Protein AF-W0FQ43-F1 (afdb_monomer_lite)

Foldseek 3Di:
DPPPPPPPPPDDDDDDDDDDDDDPPPPDDDDPDDDQDDFAADPDFDDDPVNVVQVVQQCVPPDQKDWAFDGWGGDDPQKTWTWTFIFGPDPPTDTFIWIWITHSHHTPDIGTDDDPPPPD

Secondary structure (DSSP, 8-state):
--SSSSSSTT---------------------SS-PPP--B--SSSSPPHHHHHHHHHHHTT--SEEEEEEEEEEEETTEEEEEEEEEESSTTPPPEEEEEEEETTEEEEEEEE---TT--

Radius of gyration: 21.12 Å; chains: 1; bounding box: 42×43×68 Å

Structure (mmCIF, N/CA/C/O backbone):
data_AF-W0FQ43-F1
#
_entry.id   AF-W0FQ43-F1
#
loop_
_atom_site.group_PDB
_atom_site.id
_atom_site.type_symbol
_atom_site.label_atom_id
_atom_site.label_alt_id
_atom_site.label_comp_id
_atom_site.label_asym_id
_atom_site.label_entity_id
_atom_site.label_seq_id
_atom_site.pdbx_PDB_ins_code
_atom_site.Cartn_x
_atom_site.Cartn_y
_atom_site.Cartn_z
_atom_site.occupancy
_atom_site.B_iso_or_equiv
_atom_site.auth_seq_id
_atom_site.auth_comp_id
_atom_site.auth_asym_id
_atom_site.auth_atom_id
_atom_site.pdbx_PDB_model_num
ATOM 1 N N . MET A 1 1 ? 12.989 -28.244 -40.517 1.00 54.09 1 MET A N 1
ATOM 2 C CA . MET A 1 1 ? 12.546 -26.987 -39.871 1.00 54.09 1 MET A CA 1
ATOM 3 C C . MET A 1 1 ? 13.359 -26.719 -38.600 1.00 54.09 1 MET A C 1
ATOM 5 O O . MET A 1 1 ? 12.881 -26.963 -37.506 1.00 54.09 1 MET A O 1
ATOM 9 N N . ARG A 1 2 ? 14.625 -26.295 -38.741 1.00 43.22 2 ARG A N 1
ATOM 10 C CA . ARG A 1 2 ? 15.532 -25.953 -37.617 1.00 43.22 2 ARG A CA 1
ATOM 11 C C . ARG A 1 2 ? 16.499 -24.797 -37.949 1.00 43.22 2 ARG A C 1
ATOM 13 O O . ARG A 1 2 ? 17.529 -24.651 -37.313 1.00 43.22 2 ARG A O 1
ATOM 20 N N . LYS A 1 3 ? 16.195 -23.978 -38.965 1.00 43.22 3 LYS A N 1
ATOM 21 C CA . LYS A 1 3 ? 17.051 -22.850 -39.397 1.00 43.22 3 LYS A CA 1
ATOM 22 C C . LYS A 1 3 ? 16.284 -21.541 -39.646 1.00 43.22 3 LYS A C 1
ATOM 24 O O . LYS A 1 3 ? 16.807 -20.644 -40.285 1.00 43.22 3 LYS A O 1
ATOM 29 N N . LEU A 1 4 ? 15.049 -21.432 -39.146 1.00 41.03 4 LEU A N 1
ATOM 30 C CA . LEU A 1 4 ? 14.163 -20.280 -39.391 1.00 41.03 4 LEU A CA 1
ATOM 31 C C . LEU A 1 4 ? 13.962 -19.359 -38.175 1.00 41.03 4 LEU A C 1
ATOM 33 O O . LEU A 1 4 ? 13.234 -18.385 -38.278 1.00 41.03 4 LEU A O 1
ATOM 37 N N . ILE A 1 5 ? 14.620 -19.623 -37.043 1.00 51.28 5 ILE A N 1
ATOM 38 C CA . ILE A 1 5 ? 14.483 -18.790 -35.830 1.00 51.28 5 ILE A CA 1
ATOM 39 C C . ILE A 1 5 ? 15.608 -17.738 -35.732 1.00 51.28 5 ILE A C 1
ATOM 41 O O . ILE A 1 5 ? 15.515 -16.790 -34.967 1.00 51.28 5 ILE A O 1
ATOM 45 N N . ALA A 1 6 ? 16.648 -17.831 -36.566 1.00 40.97 6 ALA A N 1
ATOM 46 C CA . ALA A 1 6 ? 17.829 -16.968 -36.471 1.00 40.97 6 ALA A CA 1
ATOM 47 C C . ALA A 1 6 ? 17.776 -15.673 -37.316 1.00 40.97 6 ALA A C 1
ATOM 49 O O . ALA A 1 6 ? 18.761 -14.946 -37.343 1.00 40.97 6 ALA A O 1
ATOM 50 N N . LEU A 1 7 ? 16.675 -15.374 -38.021 1.00 35.44 7 LEU A N 1
ATOM 51 C CA . LEU A 1 7 ? 16.638 -14.286 -39.020 1.00 35.44 7 LEU A CA 1
ATOM 52 C C . LEU A 1 7 ? 15.715 -13.099 -38.699 1.00 35.44 7 LEU A C 1
ATOM 54 O O . LEU A 1 7 ? 15.718 -12.131 -39.449 1.00 35.44 7 LEU A O 1
ATOM 58 N N . VAL A 1 8 ? 14.981 -13.108 -37.582 1.00 39.16 8 VAL A N 1
ATOM 59 C CA . VAL A 1 8 ? 14.139 -11.954 -37.182 1.00 39.16 8 VAL A CA 1
ATOM 60 C C . VAL A 1 8 ? 14.896 -10.968 -36.272 1.00 39.16 8 VAL A C 1
ATOM 62 O O . VAL A 1 8 ? 14.412 -9.885 -35.974 1.00 39.16 8 VAL A O 1
ATOM 65 N N . ALA A 1 9 ? 16.137 -11.282 -35.887 1.00 42.50 9 ALA A N 1
ATOM 66 C CA . ALA A 1 9 ? 16.934 -10.471 -34.962 1.00 42.50 9 ALA A CA 1
ATOM 67 C C . ALA A 1 9 ? 17.742 -9.324 -35.614 1.00 42.50 9 ALA A C 1
ATOM 69 O O . ALA A 1 9 ? 18.549 -8.704 -34.930 1.00 42.50 9 ALA A O 1
ATOM 70 N N . ALA A 1 10 ? 17.580 -9.036 -36.913 1.00 44.31 10 ALA A N 1
ATOM 71 C CA . ALA A 1 10 ? 18.528 -8.175 -37.640 1.00 44.31 10 ALA A CA 1
ATOM 72 C C . ALA A 1 10 ? 17.935 -6.973 -38.398 1.00 44.31 10 ALA A C 1
ATOM 74 O O . ALA A 1 10 ? 18.673 -6.296 -39.108 1.00 44.31 10 ALA A O 1
ATOM 75 N N . ALA A 1 11 ? 16.646 -6.658 -38.268 1.00 42.94 11 ALA A N 1
ATOM 76 C CA . ALA A 1 11 ? 16.086 -5.507 -38.976 1.00 42.94 11 ALA A CA 1
ATOM 77 C C . ALA A 1 11 ? 14.966 -4.848 -38.176 1.00 42.94 11 ALA A C 1
ATOM 79 O O . ALA A 1 11 ? 13.832 -5.307 -38.229 1.00 42.94 11 ALA A O 1
ATOM 80 N N . LEU A 1 12 ? 15.310 -3.794 -37.432 1.00 37.6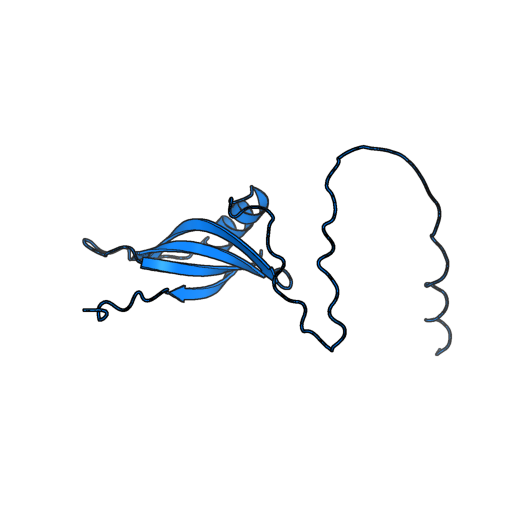9 12 LEU A N 1
ATOM 81 C CA . LEU A 1 12 ? 14.575 -2.520 -37.344 1.00 37.69 12 LEU A CA 1
ATOM 82 C C . LEU A 1 12 ? 15.304 -1.599 -36.349 1.00 37.69 12 LEU A C 1
ATOM 84 O O . LEU A 1 12 ? 14.812 -1.236 -35.287 1.00 37.69 12 LEU A O 1
ATOM 88 N N . LEU A 1 13 ? 16.534 -1.247 -36.722 1.00 40.53 13 LEU A N 1
ATOM 89 C CA . LEU A 1 13 ? 17.160 0.01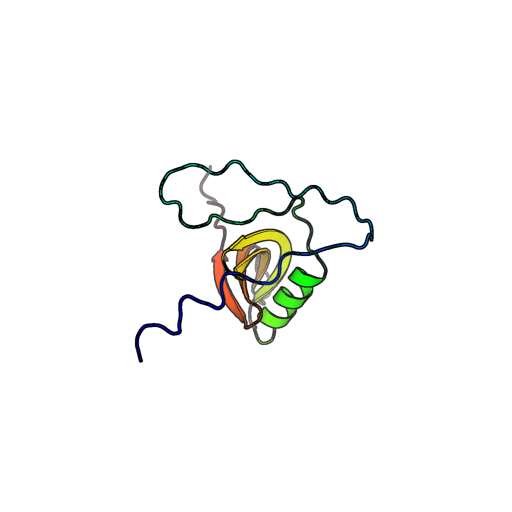6 -36.344 1.00 40.53 13 LEU A CA 1
ATOM 90 C C . LEU A 1 13 ? 16.818 1.026 -37.449 1.00 40.53 13 LEU A C 1
ATOM 92 O O . LEU A 1 13 ? 16.936 0.661 -38.616 1.00 40.53 13 LEU A O 1
ATOM 96 N N . ILE A 1 14 ? 16.429 2.244 -37.046 1.00 49.34 14 ILE A N 1
ATOM 97 C CA . ILE A 1 14 ? 16.339 3.553 -37.749 1.00 49.34 14 ILE A CA 1
ATOM 98 C C . ILE A 1 14 ? 14.939 4.159 -37.505 1.00 49.34 14 ILE A C 1
ATOM 100 O O . ILE A 1 14 ? 13.952 3.496 -37.785 1.00 49.34 14 ILE A O 1
ATOM 104 N N . MET A 1 15 ? 14.696 5.418 -37.128 1.00 45.06 15 MET A N 1
ATOM 105 C CA . MET A 1 15 ? 15.377 6.507 -36.412 1.00 45.06 15 MET A CA 1
ATOM 106 C C . MET A 1 15 ? 14.341 7.661 -36.361 1.00 45.06 15 MET A C 1
ATOM 108 O O . MET A 1 15 ? 13.555 7.799 -37.292 1.00 45.06 15 MET A O 1
ATOM 112 N N . ALA A 1 16 ? 14.433 8.516 -35.334 1.00 42.50 16 ALA A N 1
ATOM 113 C CA . ALA A 1 16 ? 13.982 9.920 -35.268 1.00 42.50 16 ALA A CA 1
ATOM 114 C C . ALA A 1 16 ? 12.474 10.264 -35.215 1.00 42.50 16 ALA A C 1
ATOM 116 O O . ALA A 1 16 ? 11.765 10.198 -36.210 1.00 42.50 16 ALA A O 1
ATOM 117 N N . ALA A 1 17 ? 12.045 10.860 -34.096 1.00 38.69 17 ALA A N 1
ATOM 118 C CA . ALA A 1 17 ? 11.764 12.302 -34.026 1.00 38.69 17 ALA A CA 1
ATOM 119 C C . ALA A 1 17 ? 11.467 12.730 -32.577 1.00 38.69 17 ALA A C 1
ATOM 121 O O . ALA A 1 17 ? 10.937 11.970 -31.776 1.00 38.69 17 ALA A O 1
ATOM 122 N N . ALA A 1 18 ? 11.873 13.952 -32.254 1.00 51.31 18 ALA A N 1
ATOM 123 C CA . ALA A 1 18 ? 11.870 14.551 -30.932 1.00 51.31 18 ALA A CA 1
ATOM 124 C C . ALA A 1 18 ? 10.478 14.701 -30.291 1.00 51.31 18 ALA A C 1
ATOM 126 O O . ALA A 1 18 ? 9.566 15.257 -30.897 1.00 51.31 18 ALA A O 1
ATOM 127 N N . SER A 1 19 ? 10.392 14.370 -29.003 1.00 47.97 19 SER A N 1
ATOM 128 C CA . SER A 1 19 ? 9.555 15.084 -28.036 1.00 47.97 19 SER A CA 1
ATOM 129 C C . SER A 1 19 ? 10.186 14.965 -26.651 1.00 47.97 19 SER A C 1
ATOM 131 O O . SER A 1 19 ? 10.513 13.876 -26.188 1.00 47.97 19 SER A O 1
ATOM 133 N N . ALA A 1 20 ? 10.416 16.120 -26.041 1.00 44.47 20 ALA A N 1
ATOM 134 C CA . ALA A 1 20 ? 11.060 16.293 -24.757 1.00 44.47 20 ALA A CA 1
ATOM 135 C C . ALA A 1 20 ? 10.235 15.720 -23.596 1.00 44.47 20 ALA A C 1
ATOM 137 O O . ALA A 1 20 ? 9.063 16.048 -23.446 1.00 44.47 20 ALA A O 1
ATOM 138 N N . SER A 1 21 ? 10.908 15.004 -22.703 1.00 41.81 21 SER A N 1
ATOM 139 C CA . SER A 1 21 ? 10.804 15.240 -21.263 1.00 41.81 21 SER A CA 1
ATOM 140 C C . SER A 1 21 ? 12.104 14.765 -20.630 1.00 41.81 21 SER A C 1
ATOM 142 O O . SER A 1 21 ? 12.459 13.593 -20.736 1.00 41.81 21 SER A O 1
ATOM 144 N N . ALA A 1 22 ? 12.838 15.700 -20.033 1.00 47.19 22 ALA A N 1
ATOM 145 C CA . ALA A 1 22 ? 13.995 15.409 -19.209 1.00 47.19 22 ALA A CA 1
ATOM 146 C C . ALA A 1 22 ? 13.552 14.534 -18.028 1.00 47.19 22 ALA A C 1
ATOM 148 O O . ALA A 1 22 ? 12.913 15.015 -17.099 1.00 47.19 22 ALA A O 1
ATOM 149 N N . GLY A 1 23 ? 13.862 13.247 -18.112 1.00 35.12 23 GLY A N 1
ATOM 150 C CA . GLY A 1 23 ? 13.898 12.322 -16.994 1.00 35.12 23 GLY A CA 1
ATOM 151 C C . GLY A 1 23 ? 15.161 11.505 -17.186 1.00 35.12 23 GLY A C 1
ATOM 152 O O . GLY A 1 23 ? 15.236 10.689 -18.104 1.00 35.12 23 GLY A O 1
ATOM 153 N N . GLU A 1 24 ? 16.198 11.815 -16.416 1.00 33.47 24 GLU A N 1
ATOM 154 C CA . GLU A 1 24 ? 17.419 11.021 -16.383 1.00 33.47 24 GLU A CA 1
ATOM 155 C C . GLU A 1 24 ? 17.047 9.600 -15.955 1.00 33.47 24 GLU A C 1
ATOM 157 O O . GLU A 1 24 ? 16.626 9.372 -14.826 1.00 33.47 24 GLU A O 1
ATOM 162 N N . VAL A 1 25 ? 17.188 8.629 -16.860 1.00 36.84 25 VAL A N 1
ATOM 163 C CA . VAL A 1 25 ? 17.174 7.216 -16.481 1.00 36.84 25 VAL A CA 1
ATOM 164 C C . VAL A 1 25 ? 18.428 6.992 -15.641 1.00 36.84 25 VAL A C 1
ATOM 166 O O . VAL A 1 25 ? 19.522 6.816 -16.177 1.00 36.84 25 VAL A O 1
ATOM 169 N N . GLN A 1 26 ? 18.281 7.050 -14.317 1.00 40.09 26 GLN A N 1
ATOM 170 C CA . GLN A 1 26 ? 19.323 6.647 -13.382 1.00 40.09 26 GLN A CA 1
ATOM 171 C C . GLN A 1 26 ? 19.505 5.130 -13.488 1.00 40.09 26 GLN A C 1
ATOM 173 O O . GLN A 1 26 ? 18.870 4.344 -12.787 1.00 40.09 26 GLN A O 1
ATOM 178 N N . THR A 1 27 ? 20.381 4.695 -14.391 1.00 38.09 27 THR A N 1
ATOM 179 C CA . THR A 1 27 ? 20.930 3.341 -14.353 1.00 38.09 27 THR A CA 1
ATOM 180 C C . THR A 1 27 ? 21.831 3.234 -13.126 1.00 38.09 27 THR A C 1
ATOM 182 O O . THR A 1 27 ? 22.974 3.695 -13.139 1.00 38.09 27 THR A O 1
ATOM 185 N N . SER A 1 28 ? 21.287 2.648 -12.060 1.00 49.84 28 SER A N 1
ATOM 186 C CA . SER A 1 28 ? 22.042 2.123 -10.919 1.00 49.84 28 SER A CA 1
ATOM 187 C C . SER A 1 28 ? 23.219 1.261 -11.416 1.00 49.84 28 SER A C 1
ATOM 189 O O . SER A 1 28 ? 23.057 0.550 -12.415 1.00 49.84 28 SER A O 1
ATOM 191 N N . PRO A 1 29 ? 24.412 1.320 -10.792 1.00 42.06 29 PRO A N 1
ATOM 192 C CA . PRO A 1 29 ? 25.583 0.600 -11.280 1.00 42.06 29 PRO A CA 1
ATOM 193 C C . PRO A 1 29 ? 25.337 -0.913 -11.253 1.00 42.06 29 PRO A C 1
ATOM 195 O O . PRO A 1 29 ? 25.114 -1.500 -10.198 1.00 42.06 29 PRO A O 1
ATOM 198 N N . THR A 1 30 ? 25.399 -1.540 -12.431 1.00 39.06 30 THR A N 1
ATOM 199 C CA . THR A 1 30 ? 25.328 -2.994 -12.609 1.00 39.06 30 THR A CA 1
ATOM 200 C C . THR A 1 30 ? 26.483 -3.664 -11.866 1.00 39.06 30 THR A C 1
ATOM 202 O O . THR A 1 30 ? 27.650 -3.470 -12.221 1.00 39.06 30 THR A O 1
ATOM 205 N N . ARG A 1 31 ? 26.163 -4.456 -10.841 1.00 51.41 31 ARG A N 1
ATOM 206 C CA . ARG A 1 31 ? 27.127 -5.275 -10.110 1.00 51.41 31 ARG A CA 1
ATOM 207 C C . ARG A 1 31 ? 27.266 -6.641 -10.808 1.00 51.41 31 ARG A C 1
ATOM 209 O O . ARG A 1 31 ? 26.258 -7.241 -11.183 1.00 51.41 31 ARG A O 1
ATOM 216 N N . PRO A 1 32 ? 28.493 -7.097 -11.117 1.00 54.38 32 PRO A N 1
ATOM 217 C CA . PRO A 1 32 ? 28.690 -8.163 -12.087 1.00 54.38 32 PRO A CA 1
ATOM 218 C C . PRO A 1 32 ? 28.773 -9.536 -11.417 1.00 54.38 32 PRO A C 1
ATOM 220 O O . PRO A 1 32 ? 29.824 -10.170 -11.443 1.00 54.38 32 PRO A O 1
ATOM 223 N N . ASP A 1 33 ? 27.674 -10.025 -10.843 1.00 48.97 33 ASP A N 1
ATOM 224 C CA . ASP A 1 33 ? 27.639 -11.381 -10.296 1.00 48.97 33 ASP A CA 1
ATOM 225 C C . ASP A 1 33 ? 26.201 -11.868 -10.046 1.00 48.97 33 ASP A C 1
ATOM 227 O O . ASP A 1 33 ? 25.701 -11.833 -8.933 1.00 48.97 33 ASP A O 1
ATOM 231 N N . GLY A 1 34 ? 25.534 -12.356 -11.105 1.00 53.97 34 GLY A N 1
ATOM 232 C CA . GLY A 1 34 ? 24.374 -13.261 -11.002 1.00 53.97 34 GLY A CA 1
ATOM 233 C C . GLY A 1 34 ? 23.230 -12.805 -10.089 1.00 53.97 34 GLY A C 1
ATOM 234 O O . GLY A 1 34 ? 22.652 -13.633 -9.389 1.00 53.97 34 GLY A O 1
ATOM 235 N N . GLU A 1 35 ? 22.934 -11.509 -10.070 1.00 54.59 35 GLU A N 1
ATOM 236 C CA . GLU A 1 35 ? 21.975 -10.910 -9.147 1.00 54.59 35 GLU A CA 1
ATOM 237 C C . GLU A 1 35 ? 20.542 -11.171 -9.619 1.00 54.59 35 GLU A C 1
ATOM 239 O O . GLU A 1 35 ? 20.165 -10.800 -10.734 1.00 54.59 35 GLU A O 1
ATOM 244 N N . GLU A 1 36 ? 19.719 -11.799 -8.772 1.00 58.22 36 GLU A N 1
ATOM 245 C CA . GLU A 1 36 ? 18.270 -11.648 -8.897 1.00 58.22 36 GLU A CA 1
ATOM 246 C C . GLU A 1 36 ? 17.975 -10.152 -9.010 1.00 58.22 36 GLU A C 1
ATOM 248 O O . GLU A 1 36 ? 18.395 -9.389 -8.138 1.00 58.22 36 GLU A O 1
ATOM 253 N N . ALA A 1 37 ? 17.286 -9.736 -10.077 1.00 66.12 37 ALA A N 1
ATOM 254 C CA . ALA A 1 37 ? 16.903 -8.344 -10.265 1.00 66.12 37 ALA A CA 1
ATOM 255 C C . ALA A 1 37 ? 16.293 -7.815 -8.954 1.00 66.12 37 ALA A C 1
ATOM 257 O O . ALA A 1 37 ? 15.332 -8.376 -8.415 1.00 66.12 37 ALA A O 1
ATOM 258 N N . GLY A 1 38 ? 16.954 -6.812 -8.374 1.00 81.81 38 GLY A N 1
ATOM 259 C CA . GLY A 1 38 ? 16.571 -6.233 -7.094 1.00 81.81 38 GLY A CA 1
ATOM 260 C C . GLY A 1 38 ? 15.246 -5.479 -7.183 1.00 81.81 38 GLY A C 1
ATOM 261 O O . GLY A 1 38 ? 14.600 -5.413 -8.225 1.00 81.81 38 GLY A O 1
ATOM 262 N N . TRP A 1 39 ? 14.838 -4.880 -6.069 1.00 91.38 39 TRP A N 1
ATOM 263 C CA . TRP A 1 39 ? 13.712 -3.950 -6.070 1.00 91.38 39 TRP A CA 1
ATOM 264 C C . TRP A 1 39 ? 14.080 -2.666 -6.826 1.00 91.38 39 TRP A C 1
ATOM 266 O O . TRP A 1 39 ? 15.099 -2.041 -6.526 1.00 91.38 39 TRP A O 1
ATOM 276 N N . ASN A 1 40 ? 13.224 -2.246 -7.756 1.00 92.12 40 ASN A N 1
ATOM 277 C CA . ASN A 1 40 ? 13.274 -0.937 -8.395 1.00 92.12 40 ASN A CA 1
ATOM 27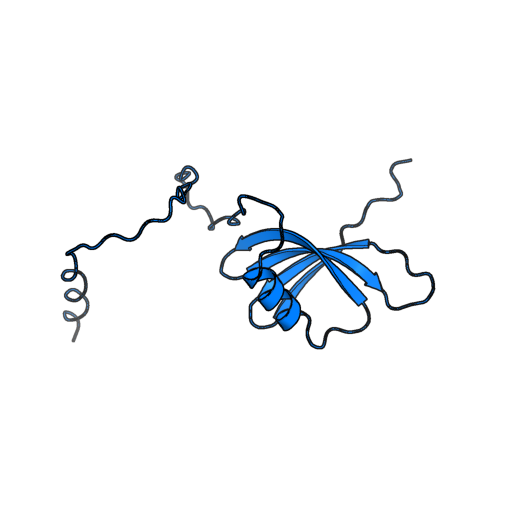8 C C . ASN A 1 40 ? 12.734 0.106 -7.415 1.00 92.12 40 ASN A C 1
ATOM 280 O O . ASN A 1 40 ? 11.530 0.171 -7.156 1.00 92.12 40 ASN A O 1
ATOM 284 N N . LEU A 1 41 ? 13.635 0.901 -6.844 1.00 92.88 41 LEU A N 1
ATOM 285 C CA . LEU A 1 41 ? 13.293 1.943 -5.881 1.00 92.88 41 LEU A CA 1
ATOM 286 C C . LEU A 1 41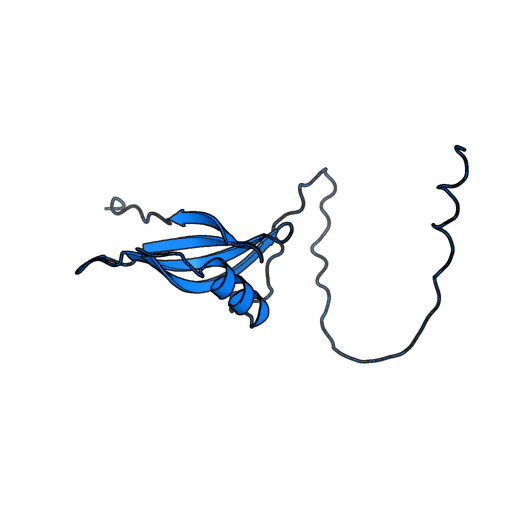 ? 12.816 3.207 -6.615 1.00 92.88 41 LEU A C 1
ATOM 288 O O . LEU A 1 41 ? 13.478 3.638 -7.561 1.00 92.88 41 LEU A O 1
ATOM 292 N N . PRO A 1 42 ? 11.707 3.834 -6.190 1.00 91.31 42 PRO A N 1
ATOM 293 C CA . PRO A 1 42 ? 11.282 5.105 -6.750 1.00 91.31 42 PRO A CA 1
ATOM 294 C C . PRO A 1 42 ? 12.178 6.246 -6.257 1.00 91.31 42 PRO A C 1
ATOM 296 O O . PRO A 1 42 ? 12.707 6.206 -5.147 1.00 91.31 42 PRO A O 1
ATOM 299 N N . GLU A 1 43 ? 12.265 7.328 -7.034 1.00 88.69 43 GLU A N 1
ATOM 300 C CA . GLU A 1 43 ? 12.952 8.563 -6.614 1.00 88.69 43 GLU A CA 1
ATOM 301 C C . GLU A 1 43 ? 12.300 9.216 -5.381 1.00 88.69 43 GLU A C 1
ATOM 303 O O . GLU A 1 43 ? 12.921 9.997 -4.659 1.00 88.69 43 GLU A O 1
ATOM 308 N N . SER A 1 44 ? 11.022 8.913 -5.134 1.00 92.19 44 SER A N 1
ATOM 309 C CA . SER A 1 44 ? 10.254 9.434 -4.010 1.00 92.19 44 SER A CA 1
ATOM 310 C C . SER A 1 44 ? 9.304 8.382 -3.458 1.00 92.19 44 SER A C 1
ATOM 312 O O . SER A 1 44 ? 8.683 7.640 -4.208 1.00 92.19 44 SER A O 1
ATOM 314 N N . ILE A 1 45 ? 9.097 8.402 -2.141 1.00 93.62 45 ILE A N 1
ATOM 315 C CA . ILE A 1 45 ? 8.151 7.517 -1.446 1.00 93.62 45 ILE A CA 1
ATOM 316 C C . ILE A 1 45 ? 6.675 7.882 -1.673 1.00 93.62 45 ILE A C 1
ATOM 318 O O . ILE A 1 45 ? 5.786 7.296 -1.061 1.00 93.62 45 ILE A O 1
ATOM 322 N N . LYS A 1 46 ? 6.384 8.894 -2.494 1.00 95.00 46 LYS A N 1
ATOM 323 C CA . LYS A 1 46 ? 5.015 9.350 -2.746 1.00 95.00 46 LYS A CA 1
ATOM 324 C C . LYS A 1 46 ? 4.240 8.313 -3.553 1.00 95.00 46 LYS A C 1
ATOM 326 O O . LYS A 1 46 ? 4.762 7.721 -4.491 1.00 95.00 46 LYS A O 1
ATOM 331 N N . MET A 1 47 ? 2.963 8.159 -3.221 1.00 94.69 47 MET A N 1
ATOM 332 C CA . MET A 1 47 ? 2.041 7.388 -4.048 1.00 94.69 47 MET A CA 1
ATOM 333 C C . MET A 1 47 ? 1.821 8.115 -5.379 1.00 94.69 47 MET A C 1
ATOM 335 O O . MET A 1 47 ? 1.428 9.282 -5.393 1.00 94.69 47 MET A O 1
ATOM 339 N N . THR A 1 48 ? 2.084 7.428 -6.489 1.00 94.06 48 THR A N 1
ATOM 340 C CA . THR A 1 48 ? 1.719 7.893 -7.833 1.00 94.06 48 THR A CA 1
ATOM 341 C C . THR A 1 48 ? 0.273 7.505 -8.144 1.00 94.06 48 THR A C 1
ATOM 343 O O . THR A 1 48 ? -0.307 6.642 -7.477 1.00 94.06 48 THR A O 1
ATOM 346 N N . GLU A 1 49 ? -0.329 8.125 -9.159 1.00 94.88 49 GLU A N 1
ATOM 347 C CA . GLU A 1 49 ? -1.693 7.785 -9.591 1.00 94.88 49 GLU A CA 1
ATOM 348 C C . GLU A 1 49 ? -1.800 6.319 -10.035 1.00 94.88 49 GLU A C 1
ATOM 350 O O . GLU A 1 49 ? -2.745 5.627 -9.660 1.00 94.88 49 GLU A O 1
ATOM 355 N N . GLU A 1 50 ? -0.790 5.819 -10.751 1.00 92.69 50 GLU A N 1
ATOM 356 C CA . GLU A 1 50 ? -0.713 4.428 -11.203 1.00 92.69 50 GLU A CA 1
ATOM 357 C C . GLU A 1 50 ? -0.678 3.443 -10.028 1.00 92.69 50 GLU A C 1
ATOM 359 O O . GLU A 1 50 ? -1.516 2.543 -9.941 1.00 92.69 50 GLU A O 1
ATOM 364 N N . VAL A 1 51 ? 0.241 3.644 -9.078 1.00 94.31 51 VAL A N 1
ATOM 365 C CA . VAL A 1 51 ? 0.382 2.759 -7.911 1.00 94.31 51 VAL A CA 1
ATOM 366 C C . VAL A 1 51 ? -0.866 2.824 -7.031 1.00 94.31 51 VAL A C 1
ATOM 368 O O . VAL A 1 51 ? -1.302 1.806 -6.499 1.00 94.31 51 VAL A O 1
ATOM 371 N N . THR A 1 52 ? -1.496 3.996 -6.924 1.00 95.88 52 THR A N 1
ATOM 372 C CA . THR A 1 52 ? -2.765 4.162 -6.202 1.00 95.88 52 THR A CA 1
ATOM 373 C C . THR A 1 52 ? -3.901 3.389 -6.869 1.00 95.88 52 THR A C 1
ATOM 375 O O . THR A 1 52 ? -4.679 2.732 -6.179 1.00 95.88 52 THR A O 1
ATOM 378 N N . ALA A 1 53 ? -3.997 3.423 -8.200 1.00 96.25 53 ALA A N 1
ATOM 379 C CA . ALA A 1 53 ? -5.011 2.674 -8.937 1.00 96.25 53 ALA A CA 1
ATOM 380 C C . ALA A 1 53 ? -4.823 1.157 -8.781 1.00 96.25 53 ALA A C 1
ATOM 382 O O . ALA A 1 53 ? -5.793 0.443 -8.514 1.00 96.25 53 ALA A O 1
ATOM 383 N N . ILE A 1 54 ? -3.580 0.674 -8.886 1.00 95.69 54 ILE A N 1
ATOM 384 C CA . ILE A 1 54 ? -3.237 -0.738 -8.669 1.00 95.69 54 ILE A CA 1
ATOM 385 C C . ILE A 1 54 ? -3.565 -1.150 -7.235 1.00 95.69 54 ILE A C 1
ATOM 387 O O . ILE A 1 54 ? -4.203 -2.181 -7.035 1.00 95.69 54 ILE A O 1
ATOM 391 N N . PHE A 1 55 ? -3.182 -0.334 -6.252 1.00 96.12 55 PHE A N 1
ATOM 392 C CA . PHE A 1 55 ? -3.484 -0.582 -4.848 1.00 96.12 55 PHE A CA 1
ATOM 393 C C . PHE A 1 55 ? -4.989 -0.680 -4.614 1.00 96.12 55 PHE A C 1
ATOM 395 O O . PHE A 1 55 ? -5.454 -1.704 -4.132 1.00 96.12 55 PHE A O 1
ATOM 402 N N . ASN A 1 56 ? -5.765 0.329 -5.011 1.00 95.44 56 ASN A N 1
ATOM 403 C CA . ASN A 1 56 ? -7.211 0.339 -4.787 1.00 95.44 56 ASN A CA 1
ATOM 404 C C . ASN A 1 56 ? -7.878 -0.896 -5.391 1.00 95.44 56 ASN A C 1
ATOM 406 O O . ASN A 1 56 ? -8.632 -1.572 -4.698 1.00 95.44 56 ASN A O 1
ATOM 410 N N . ARG A 1 57 ? -7.524 -1.236 -6.635 1.00 95.31 57 ARG A N 1
ATOM 411 C CA . ARG A 1 57 ? -8.026 -2.438 -7.302 1.00 95.31 57 ARG A CA 1
ATOM 412 C C . ARG A 1 57 ? -7.617 -3.716 -6.575 1.00 95.31 57 ARG A C 1
ATOM 414 O O . ARG A 1 57 ? -8.426 -4.623 -6.439 1.00 95.31 57 ARG A O 1
ATOM 421 N N . ALA A 1 58 ? -6.371 -3.808 -6.117 1.00 95.44 58 ALA A N 1
ATOM 422 C CA . ALA A 1 58 ? -5.889 -4.976 -5.390 1.00 95.44 58 ALA A CA 1
ATOM 423 C C . ALA A 1 58 ? -6.592 -5.154 -4.036 1.00 95.44 58 ALA A C 1
ATOM 425 O O . ALA A 1 58 ? -6.768 -6.285 -3.587 1.00 95.44 58 ALA A O 1
ATOM 426 N N . MET A 1 59 ? -6.991 -4.048 -3.406 1.00 93.88 59 MET A N 1
ATOM 427 C CA . MET A 1 59 ? -7.689 -4.021 -2.121 1.00 93.88 59 MET A CA 1
ATOM 428 C C . MET A 1 59 ? -9.207 -4.214 -2.249 1.00 93.88 59 MET A C 1
ATOM 430 O O . MET A 1 59 ? -9.876 -4.412 -1.231 1.00 93.88 59 MET A O 1
ATOM 434 N N . GLU A 1 60 ? -9.770 -4.171 -3.462 1.00 93.12 60 GLU A N 1
ATOM 435 C CA . GLU A 1 60 ? -11.192 -4.437 -3.686 1.00 93.12 60 GLU A CA 1
ATOM 436 C C . GLU A 1 60 ? -11.569 -5.824 -3.148 1.00 93.12 60 GLU A C 1
ATOM 438 O O . GLU A 1 60 ? -10.994 -6.848 -3.509 1.00 93.12 60 GLU A O 1
ATOM 443 N N . GLY A 1 61 ? -12.561 -5.856 -2.257 1.00 86.44 61 GLY A N 1
ATOM 444 C CA . GLY A 1 61 ? -13.042 -7.090 -1.636 1.00 86.44 61 GLY A CA 1
ATOM 445 C C . GLY A 1 61 ? -12.286 -7.524 -0.377 1.00 86.44 61 GLY A C 1
ATOM 446 O O . GLY A 1 61 ? -12.747 -8.451 0.292 1.00 86.44 61 GLY A O 1
ATOM 447 N N . LEU A 1 62 ? -11.193 -6.851 0.008 1.00 89.81 62 LEU A N 1
ATOM 448 C CA . LEU A 1 62 ? -10.554 -7.101 1.298 1.00 89.81 62 LEU A CA 1
ATOM 449 C C . LEU A 1 62 ? -11.346 -6.417 2.424 1.00 89.81 62 LEU A C 1
ATOM 451 O O . LEU A 1 62 ? -11.572 -5.209 2.407 1.00 89.81 62 LEU A O 1
ATOM 455 N N . VAL A 1 63 ? -11.771 -7.202 3.415 1.00 88.50 63 VAL A N 1
ATOM 456 C CA . VAL A 1 63 ? -12.576 -6.740 4.557 1.00 88.50 63 VAL A CA 1
ATOM 457 C C . VAL A 1 63 ? -11.939 -7.154 5.884 1.00 88.50 63 VAL A C 1
ATOM 459 O O . VAL A 1 63 ? -11.134 -8.078 5.939 1.00 88.50 63 VAL A O 1
ATOM 462 N N . GLY A 1 64 ? -12.310 -6.479 6.975 1.00 89.62 64 GLY A N 1
ATOM 463 C CA . GLY A 1 64 ? -11.846 -6.794 8.335 1.00 89.62 64 GLY A CA 1
ATOM 464 C C . GLY A 1 64 ? -10.614 -6.007 8.794 1.00 89.62 64 GLY A C 1
ATOM 465 O O . GLY A 1 64 ? -10.408 -5.860 9.999 1.00 89.62 64 GLY A O 1
ATOM 466 N N . VAL A 1 65 ? -9.855 -5.416 7.867 1.00 91.75 65 VAL A N 1
ATOM 467 C CA . VAL A 1 65 ? -8.757 -4.482 8.152 1.00 91.75 65 VAL A CA 1
ATOM 468 C C . VAL A 1 65 ? -8.792 -3.336 7.141 1.00 91.75 65 VAL A C 1
ATOM 470 O O . VAL A 1 65 ? -8.882 -3.566 5.939 1.00 91.75 65 VAL A O 1
ATOM 473 N N . THR A 1 66 ? -8.711 -2.101 7.626 1.00 93.00 66 THR A N 1
ATOM 474 C CA . THR A 1 66 ? -8.534 -0.904 6.801 1.00 93.00 66 THR A CA 1
ATOM 475 C C . THR A 1 66 ? -7.047 -0.677 6.570 1.00 93.00 66 THR A C 1
ATOM 477 O O . THR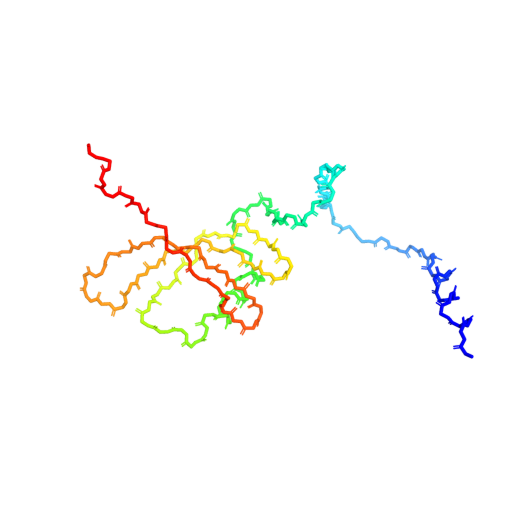 A 1 66 ? -6.300 -0.536 7.539 1.00 93.00 66 THR A O 1
ATOM 480 N N . TYR A 1 67 ? -6.625 -0.602 5.308 1.00 94.44 67 TYR A N 1
ATOM 481 C CA . TYR A 1 67 ? -5.252 -0.269 4.931 1.00 94.44 67 TYR A CA 1
ATOM 482 C C . TYR A 1 67 ? -5.209 1.114 4.290 1.00 94.44 67 TYR A C 1
ATOM 484 O O . TYR A 1 67 ? -5.813 1.346 3.246 1.00 94.44 67 TYR A O 1
ATOM 492 N N . GLU A 1 68 ? -4.474 2.025 4.913 1.00 95.38 68 GLU A N 1
ATOM 493 C CA . GLU A 1 68 ? -4.263 3.382 4.420 1.00 95.38 68 GLU A CA 1
ATOM 494 C C . GLU A 1 68 ? -2.833 3.492 3.872 1.00 95.38 68 GLU A C 1
ATOM 496 O O . GLU A 1 68 ? -1.883 3.353 4.650 1.00 95.38 68 GLU A O 1
ATOM 501 N N . PRO A 1 69 ? -2.645 3.715 2.559 1.00 96.00 69 PRO A N 1
ATOM 502 C CA . PRO A 1 69 ? -1.317 3.784 1.966 1.00 96.00 69 PRO A CA 1
ATOM 503 C C . PRO A 1 69 ? -0.590 5.055 2.418 1.00 96.00 69 PRO A C 1
ATOM 505 O O . PRO A 1 69 ? -1.134 6.158 2.375 1.00 96.00 69 PRO A O 1
ATOM 508 N N . LEU A 1 70 ? 0.658 4.890 2.849 1.00 95.94 70 LEU A N 1
ATOM 509 C CA . LEU A 1 70 ? 1.532 5.961 3.334 1.00 95.94 70 LEU A CA 1
ATOM 510 C C . LEU A 1 70 ? 2.698 6.240 2.392 1.00 95.94 70 LEU A C 1
ATOM 512 O O . LEU A 1 70 ? 3.197 7.364 2.365 1.00 95.94 70 LEU A O 1
ATOM 516 N N . GLY A 1 71 ? 3.135 5.237 1.630 1.00 96.00 71 GLY A N 1
ATOM 517 C CA . GLY A 1 71 ? 4.179 5.439 0.640 1.00 96.00 71 GLY A CA 1
ATOM 518 C C . GLY A 1 71 ? 4.473 4.223 -0.223 1.00 96.00 71 GLY A C 1
ATOM 519 O O . GLY A 1 71 ? 4.283 3.081 0.194 1.00 96.00 71 GLY A O 1
ATOM 520 N N . TYR A 1 72 ? 4.960 4.495 -1.427 1.00 96.56 72 TYR A N 1
ATOM 521 C CA . TYR A 1 72 ? 5.416 3.502 -2.390 1.00 96.56 72 TYR A CA 1
ATOM 522 C C . TYR A 1 72 ? 6.915 3.249 -2.193 1.00 96.56 72 TYR A C 1
ATOM 524 O O . TYR A 1 72 ? 7.705 4.191 -2.192 1.00 96.56 72 TYR A O 1
ATOM 532 N N . LEU A 1 73 ? 7.300 1.989 -1.983 1.00 95.88 73 LEU A N 1
ATOM 533 C CA . LEU A 1 73 ? 8.679 1.616 -1.651 1.00 95.88 73 LEU A CA 1
ATOM 534 C C . LEU A 1 73 ? 9.448 1.031 -2.836 1.00 95.88 73 LEU A C 1
ATOM 536 O O . LEU A 1 73 ? 10.674 1.089 -2.837 1.00 95.88 73 LEU A O 1
ATOM 540 N N . GLY A 1 74 ? 8.753 0.483 -3.831 1.00 94.06 74 GLY A N 1
ATOM 541 C CA . GLY A 1 74 ? 9.378 -0.038 -5.041 1.00 94.06 74 GLY A CA 1
ATOM 542 C C . GLY A 1 74 ? 8.622 -1.179 -5.690 1.00 94.06 74 GLY A C 1
ATOM 543 O O . GLY A 1 74 ? 7.628 -1.679 -5.160 1.00 94.06 74 GLY A O 1
ATOM 544 N N . GLU A 1 75 ? 9.127 -1.589 -6.843 1.00 94.00 75 GLU A N 1
ATOM 545 C CA . GLU A 1 75 ? 8.562 -2.648 -7.673 1.00 94.00 75 GLU A CA 1
ATOM 546 C C . GLU A 1 75 ? 9.605 -3.739 -7.913 1.00 94.00 75 GLU A C 1
ATOM 548 O O . GLU A 1 75 ? 10.776 -3.450 -8.150 1.00 94.00 75 GLU A O 1
ATOM 553 N N . LYS A 1 76 ? 9.184 -4.999 -7.884 1.00 93.81 76 LYS A N 1
ATOM 554 C CA . LYS A 1 76 ? 9.971 -6.127 -8.378 1.00 93.81 76 LYS A CA 1
ATOM 555 C C . LYS A 1 76 ? 9.064 -7.011 -9.224 1.00 93.81 76 LYS A C 1
ATOM 557 O O . LYS A 1 76 ? 8.066 -7.513 -8.716 1.00 93.81 76 LYS A O 1
ATOM 562 N N . ASP A 1 77 ? 9.402 -7.185 -10.499 1.00 91.94 77 ASP A N 1
ATOM 563 C CA . ASP A 1 77 ? 8.694 -8.074 -11.431 1.00 91.94 77 ASP A CA 1
ATOM 564 C C . ASP A 1 77 ? 7.162 -7.838 -11.484 1.00 91.94 77 ASP A C 1
ATOM 566 O O . ASP A 1 77 ? 6.373 -8.785 -11.467 1.00 91.94 77 ASP A O 1
ATOM 570 N N . GLY A 1 78 ? 6.713 -6.574 -11.503 1.00 91.19 78 GLY A N 1
ATOM 571 C CA . GLY A 1 78 ? 5.285 -6.218 -11.492 1.00 91.19 78 GLY A CA 1
ATOM 572 C C . GLY A 1 78 ? 4.578 -6.365 -10.134 1.00 91.19 78 GLY A C 1
ATOM 573 O O . GLY A 1 78 ? 3.350 -6.236 -10.060 1.00 91.19 78 GLY A O 1
ATOM 574 N N . VAL A 1 79 ? 5.328 -6.635 -9.059 1.00 94.69 79 VAL A N 1
ATOM 575 C CA . VAL A 1 79 ? 4.853 -6.602 -7.669 1.00 94.69 79 VAL A CA 1
ATOM 576 C C . VAL A 1 79 ? 5.270 -5.284 -7.029 1.00 94.69 79 VAL A C 1
ATOM 578 O O . VAL A 1 79 ? 6.456 -4.995 -6.907 1.00 94.69 79 VAL A O 1
ATOM 581 N N . TYR A 1 80 ? 4.297 -4.514 -6.557 1.00 95.75 80 TYR A N 1
ATOM 582 C CA . TYR A 1 80 ? 4.500 -3.220 -5.913 1.00 95.75 80 TYR A CA 1
ATOM 583 C C . TYR A 1 80 ? 4.480 -3.385 -4.393 1.00 95.75 80 TYR A C 1
ATOM 585 O O . TYR A 1 80 ? 3.560 -3.992 -3.841 1.00 95.75 80 TYR A O 1
ATOM 593 N N . CYS A 1 81 ? 5.476 -2.823 -3.713 1.00 96.50 81 CYS A N 1
ATOM 594 C CA . CYS A 1 81 ? 5.563 -2.779 -2.258 1.00 96.50 81 CYS A CA 1
ATOM 595 C C . CYS A 1 81 ? 5.100 -1.411 -1.747 1.00 96.50 81 CYS A C 1
ATOM 597 O O . CYS A 1 81 ? 5.660 -0.371 -2.111 1.00 96.50 81 CYS A O 1
ATOM 599 N N . ILE A 1 82 ? 4.073 -1.412 -0.899 1.00 97.38 82 ILE A N 1
ATOM 600 C CA . ILE A 1 82 ? 3.455 -0.202 -0.356 1.00 97.38 82 ILE A CA 1
ATOM 601 C C . ILE A 1 82 ? 3.470 -0.285 1.168 1.00 97.38 82 ILE A C 1
ATOM 603 O O . ILE A 1 82 ? 3.031 -1.271 1.761 1.00 97.38 82 ILE A O 1
ATOM 607 N N . LEU A 1 83 ? 3.960 0.772 1.811 1.00 96.88 83 LEU A N 1
ATOM 608 C CA . LEU A 1 83 ? 3.830 0.954 3.249 1.00 96.88 83 LEU A CA 1
ATOM 609 C C . LEU A 1 83 ? 2.408 1.415 3.559 1.00 96.88 83 LEU A C 1
ATOM 611 O O . LEU A 1 83 ? 1.991 2.479 3.102 1.00 96.88 83 LEU A O 1
ATOM 615 N N . CYS A 1 84 ? 1.699 0.658 4.386 1.00 96.31 84 CYS A N 1
ATOM 616 C CA . CYS A 1 84 ? 0.343 0.972 4.812 1.00 96.31 84 CYS A CA 1
ATOM 617 C C . CYS A 1 84 ? 0.252 1.102 6.331 1.00 96.31 84 CYS A C 1
ATOM 619 O O . CYS A 1 84 ? 0.916 0.387 7.085 1.00 96.31 84 CYS A O 1
ATOM 621 N N . ARG A 1 85 ? -0.643 1.976 6.789 1.00 95.00 85 ARG A N 1
ATOM 622 C CA . ARG A 1 85 ? -1.203 1.911 8.138 1.00 95.00 85 ARG A CA 1
ATOM 623 C C . ARG A 1 85 ? -2.391 0.958 8.110 1.00 95.00 85 ARG A C 1
ATOM 625 O O . ARG A 1 85 ? -3.360 1.207 7.400 1.00 95.00 85 ARG A O 1
ATOM 632 N N . ALA A 1 86 ? -2.309 -0.122 8.872 1.00 93.19 86 ALA A N 1
ATOM 633 C CA . ALA A 1 86 ? -3.343 -1.137 8.977 1.00 93.19 86 ALA A CA 1
ATOM 634 C C . ALA A 1 86 ? -4.125 -0.958 10.286 1.00 93.19 86 ALA A C 1
ATOM 636 O O . ALA A 1 86 ? -3.541 -0.827 11.361 1.00 93.19 86 ALA A O 1
ATOM 637 N N . THR A 1 87 ? -5.455 -0.941 10.206 1.00 91.94 87 THR A N 1
ATOM 638 C CA . THR A 1 87 ? -6.348 -0.831 11.369 1.00 91.94 87 THR A CA 1
ATOM 639 C C . THR A 1 87 ? -7.424 -1.900 11.284 1.00 91.94 87 THR A C 1
ATOM 641 O O . THR A 1 87 ? -8.249 -1.881 10.374 1.00 91.94 87 THR A O 1
ATOM 644 N N . VAL A 1 88 ? -7.434 -2.839 12.230 1.00 89.81 88 VAL A N 1
ATOM 645 C CA . VAL A 1 88 ? -8.486 -3.865 12.311 1.00 89.81 88 VAL A CA 1
ATOM 646 C C . VAL A 1 88 ? -9.837 -3.190 12.550 1.00 89.81 88 VAL A C 1
ATOM 648 O O . VAL A 1 88 ? -9.942 -2.284 13.378 1.00 89.81 88 VAL A O 1
ATOM 651 N N . VAL A 1 89 ? -10.881 -3.639 11.850 1.00 89.25 89 VAL A N 1
ATOM 652 C CA . VAL A 1 89 ? -12.244 -3.092 11.961 1.00 89.25 89 VAL A CA 1
ATOM 653 C C . VAL A 1 89 ? -12.912 -3.625 13.238 1.00 89.25 89 VAL A C 1
ATOM 655 O O . VAL A 1 89 ? -13.819 -4.453 13.208 1.00 89.25 89 VAL A O 1
ATOM 658 N N . TYR A 1 90 ? -12.411 -3.172 14.386 1.00 86.50 90 TYR A N 1
ATOM 659 C CA . TYR A 1 90 ? -12.899 -3.505 15.722 1.00 86.50 90 TYR A CA 1
ATOM 660 C C . TYR A 1 90 ? -12.779 -2.280 16.651 1.00 86.50 90 TYR A C 1
ATOM 662 O O . TYR A 1 90 ? -11.748 -1.598 16.623 1.00 86.50 90 TYR A O 1
ATOM 670 N N . PRO A 1 91 ? -13.788 -1.973 17.493 1.00 84.81 91 PRO A N 1
ATOM 671 C CA . PRO A 1 91 ? -13.727 -0.830 18.402 1.00 84.81 91 PRO A CA 1
ATOM 672 C C . PRO A 1 91 ? -12.509 -0.882 19.333 1.00 84.81 91 PRO A C 1
ATOM 674 O O . PRO A 1 91 ? -12.314 -1.838 20.078 1.00 84.81 91 PRO A O 1
ATOM 677 N N . GLY A 1 92 ? -11.688 0.169 19.314 1.00 83.56 92 GLY A N 1
ATOM 678 C CA . GLY A 1 92 ? -10.482 0.249 20.146 1.00 83.56 92 GLY A CA 1
ATOM 679 C C . GLY A 1 92 ? -9.268 -0.509 19.596 1.00 83.56 92 GLY A C 1
ATOM 680 O O . GLY A 1 92 ? -8.257 -0.611 20.296 1.00 83.56 92 GLY A O 1
ATOM 681 N N . ALA A 1 93 ? -9.327 -1.012 18.357 1.00 86.12 93 ALA A N 1
ATOM 682 C CA . ALA A 1 93 ? -8.147 -1.518 17.668 1.00 86.12 93 ALA A CA 1
ATOM 683 C C . ALA A 1 93 ? -7.094 -0.409 17.524 1.00 86.12 93 ALA A C 1
ATOM 685 O O . ALA A 1 93 ? -7.390 0.716 17.118 1.00 86.12 93 ALA A O 1
ATOM 686 N N . LYS A 1 94 ? -5.846 -0.732 17.867 1.00 86.44 94 LYS A N 1
ATOM 687 C CA . LYS A 1 94 ? -4.712 0.171 17.659 1.00 86.44 94 LYS A CA 1
ATOM 688 C C . LYS A 1 94 ? -4.178 -0.033 16.239 1.00 86.44 94 LYS A C 1
ATOM 690 O O . LYS A 1 94 ? -4.008 -1.191 15.858 1.00 86.44 94 LYS A O 1
ATOM 695 N N . PRO A 1 95 ? -3.889 1.040 15.484 1.00 89.00 95 PRO A N 1
ATOM 696 C CA . PRO A 1 95 ? -3.272 0.899 14.174 1.00 89.00 95 PRO A CA 1
ATOM 697 C C . PRO A 1 95 ? -1.870 0.288 14.304 1.00 89.00 95 PRO A C 1
ATOM 699 O O . PRO A 1 95 ? -1.134 0.593 15.249 1.00 89.00 95 PRO A O 1
ATOM 702 N N . CYS A 1 96 ? -1.499 -0.542 13.338 1.00 90.44 96 CYS A N 1
ATOM 703 C CA . CYS A 1 96 ? -0.139 -1.016 13.104 1.00 90.44 96 CYS A CA 1
ATOM 704 C C . CYS A 1 96 ? 0.343 -0.555 11.720 1.00 90.44 96 CYS A C 1
ATOM 706 O O . CYS A 1 96 ? -0.419 0.011 10.934 1.00 90.44 96 CYS A O 1
ATOM 708 N N . TYR A 1 97 ? 1.625 -0.758 11.431 1.00 93.44 97 TYR A N 1
ATOM 709 C CA . TYR A 1 97 ? 2.164 -0.569 10.087 1.00 93.44 97 TYR A CA 1
ATOM 710 C C . TYR A 1 97 ? 2.329 -1.930 9.426 1.00 93.44 97 TYR A C 1
ATOM 712 O O . TYR A 1 97 ? 2.682 -2.892 10.102 1.00 93.44 97 TYR A O 1
ATOM 720 N N . ALA A 1 98 ? 2.088 -2.006 8.125 1.00 94.69 98 ALA A N 1
ATOM 721 C CA . ALA A 1 98 ? 2.256 -3.218 7.342 1.00 94.69 98 ALA A CA 1
ATOM 722 C C . ALA A 1 98 ? 2.854 -2.890 5.972 1.00 94.69 98 ALA A C 1
ATOM 724 O O . ALA A 1 98 ? 2.588 -1.828 5.406 1.00 94.69 98 ALA A O 1
ATOM 725 N N . LEU A 1 99 ? 3.643 -3.813 5.433 1.00 96.00 99 LEU A N 1
ATOM 726 C CA . LEU A 1 99 ? 4.044 -3.812 4.032 1.00 96.00 99 LEU A CA 1
ATOM 727 C C . LEU A 1 99 ? 3.030 -4.630 3.244 1.00 96.00 99 LEU A C 1
ATOM 729 O O . LEU A 1 99 ? 2.852 -5.821 3.504 1.00 96.00 99 LEU A O 1
ATOM 733 N N . VAL A 1 100 ? 2.367 -3.990 2.290 1.00 96.44 100 VAL A N 1
ATOM 734 C CA . VAL A 1 100 ? 1.390 -4.628 1.411 1.00 96.44 100 VAL A CA 1
ATOM 735 C C . VAL A 1 100 ? 2.027 -4.793 0.039 1.00 96.44 100 VAL A C 1
ATOM 737 O O . VAL A 1 100 ? 2.447 -3.822 -0.590 1.00 96.44 100 VAL A O 1
ATOM 740 N N . TYR A 1 101 ? 2.096 -6.040 -0.411 1.00 96.69 101 TYR A N 1
ATOM 741 C CA . TYR A 1 101 ? 2.620 -6.425 -1.711 1.00 96.69 101 TYR A CA 1
ATOM 742 C C . TYR A 1 101 ? 1.445 -6.657 -2.649 1.00 96.69 101 TYR A C 1
ATOM 744 O O . TYR A 1 101 ? 0.649 -7.575 -2.434 1.00 96.69 101 TYR A O 1
ATOM 752 N N . VAL A 1 102 ? 1.322 -5.822 -3.676 1.00 96.56 102 VAL A N 1
ATOM 753 C CA . VAL A 1 102 ? 0.182 -5.833 -4.597 1.00 96.56 102 VAL A CA 1
ATOM 754 C C . VAL A 1 102 ? 0.626 -6.016 -6.040 1.00 96.56 102 VAL A C 1
ATOM 756 O O . VAL A 1 102 ? 1.734 -5.662 -6.429 1.00 96.56 102 VAL A O 1
ATOM 759 N N . THR A 1 103 ? -0.277 -6.555 -6.845 1.00 94.75 103 THR A N 1
ATOM 760 C CA . THR A 1 103 ? -0.167 -6.631 -8.307 1.00 94.75 103 THR A CA 1
ATOM 761 C C . THR A 1 103 ? -1.446 -6.065 -8.913 1.00 94.75 103 THR A C 1
ATOM 763 O O . THR A 1 103 ? -2.443 -5.901 -8.209 1.00 94.75 103 THR A O 1
ATOM 766 N N . GLY A 1 104 ? -1.493 -5.873 -10.234 1.00 89.62 104 GLY A N 1
ATOM 767 C CA . GLY A 1 104 ? -2.731 -5.486 -10.929 1.00 89.62 104 GLY A CA 1
ATOM 768 C C . GLY A 1 104 ? -3.900 -6.480 -10.783 1.00 89.62 104 GLY A C 1
ATOM 769 O O . GLY A 1 104 ? -5.017 -6.171 -11.196 1.00 89.62 104 GLY A O 1
ATOM 770 N N . THR A 1 105 ? -3.655 -7.664 -10.211 1.00 90.69 105 THR A N 1
ATOM 771 C CA . THR A 1 105 ? -4.660 -8.720 -10.012 1.00 90.69 105 THR A CA 1
ATOM 772 C C . THR A 1 10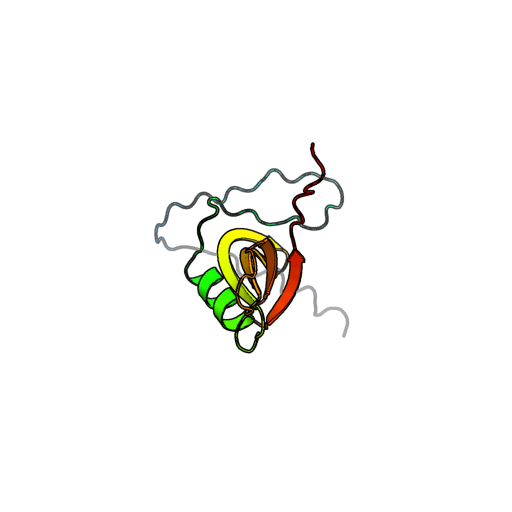5 ? -5.161 -8.850 -8.575 1.00 90.69 105 THR A C 1
ATOM 774 O O . THR A 1 105 ? -6.212 -9.451 -8.370 1.00 90.69 105 THR A O 1
ATOM 777 N N . GLY A 1 106 ? -4.442 -8.309 -7.587 1.00 93.12 106 GLY A N 1
ATOM 778 C CA . GLY A 1 106 ? -4.753 -8.535 -6.176 1.00 93.12 106 GLY A CA 1
ATOM 779 C C . GLY A 1 106 ? -3.554 -8.385 -5.244 1.00 93.12 106 GLY A C 1
ATOM 780 O O . GLY A 1 106 ? -2.420 -8.140 -5.679 1.00 93.12 106 GLY A O 1
ATOM 781 N N . VAL A 1 107 ? -3.823 -8.558 -3.950 1.00 94.75 107 VAL A N 1
ATOM 782 C CA . VAL A 1 107 ? -2.807 -8.635 -2.894 1.00 94.75 107 VAL A CA 1
ATOM 783 C C . VAL A 1 107 ? -2.070 -9.973 -2.979 1.00 94.75 107 VAL A C 1
ATOM 785 O O . VAL A 1 107 ? -2.689 -11.033 -2.966 1.00 94.75 107 VAL A O 1
ATOM 788 N N . GLN A 1 108 ? -0.742 -9.919 -3.039 1.00 93.69 108 GLN A N 1
ATOM 789 C CA . GLN A 1 108 ? 0.134 -11.092 -3.001 1.00 93.69 108 GLN A CA 1
ATOM 790 C C . GLN A 1 108 ? 0.520 -11.459 -1.570 1.00 93.69 108 GLN A C 1
ATOM 792 O O . GLN A 1 108 ? 0.537 -12.634 -1.213 1.00 93.69 108 GLN A O 1
ATOM 797 N N . ASN A 1 109 ? 0.865 -10.461 -0.751 1.00 93.44 109 ASN A N 1
ATOM 798 C CA . ASN A 1 109 ? 1.313 -10.693 0.617 1.00 93.44 109 ASN A CA 1
ATOM 799 C C . ASN A 1 109 ? 1.134 -9.446 1.493 1.00 93.44 109 ASN A C 1
ATOM 801 O O . ASN A 1 109 ? 1.152 -8.322 0.989 1.00 93.44 109 ASN A O 1
ATOM 805 N N . ILE A 1 110 ? 1.002 -9.646 2.804 1.00 94.00 110 ILE A N 1
ATOM 806 C CA . ILE A 1 110 ? 0.939 -8.579 3.806 1.00 94.00 110 ILE A CA 1
ATOM 807 C C . ILE A 1 110 ? 1.853 -8.959 4.966 1.00 94.00 110 ILE A C 1
ATOM 809 O O . ILE A 1 110 ? 1.676 -10.008 5.582 1.00 94.00 110 ILE A O 1
ATOM 813 N N . TRP A 1 111 ? 2.811 -8.090 5.273 1.00 93.19 111 TRP A N 1
ATOM 814 C CA . TRP A 1 111 ? 3.725 -8.258 6.398 1.00 93.19 111 TRP A CA 1
ATOM 815 C C . TRP A 1 111 ? 3.495 -7.165 7.426 1.00 93.19 111 TRP A C 1
ATOM 817 O O . TRP A 1 111 ? 3.833 -6.005 7.189 1.00 93.19 111 TRP A O 1
ATOM 827 N N . ASP A 1 112 ? 2.948 -7.535 8.578 1.00 90.12 112 ASP A N 1
ATOM 828 C CA . ASP A 1 112 ? 2.814 -6.616 9.702 1.00 90.12 112 ASP A CA 1
ATOM 829 C C . ASP A 1 112 ? 4.193 -6.278 10.278 1.00 90.12 112 ASP A C 1
ATOM 831 O O . ASP A 1 112 ? 4.993 -7.153 10.621 1.00 90.12 112 ASP A O 1
ATOM 835 N N . ILE A 1 113 ? 4.461 -4.985 10.426 1.00 88.81 113 ILE A N 1
ATOM 836 C CA . ILE A 1 113 ? 5.662 -4.465 11.067 1.00 88.81 113 ILE A CA 1
ATOM 837 C C . ILE A 1 113 ? 5.395 -4.458 12.572 1.00 88.81 113 ILE A C 1
ATOM 839 O O . ILE A 1 113 ? 4.819 -3.518 13.133 1.00 88.81 113 ILE A O 1
ATOM 843 N N . TRP A 1 114 ? 5.802 -5.537 13.235 1.00 76.75 114 TRP A N 1
ATOM 844 C CA . TRP A 1 114 ? 5.771 -5.621 14.689 1.00 76.75 114 TRP A CA 1
ATOM 845 C C . TRP A 1 114 ? 6.863 -4.731 15.280 1.00 76.75 114 TRP A C 1
ATOM 847 O O . TRP A 1 114 ? 8.047 -5.045 15.225 1.00 76.75 114 TRP A O 1
ATOM 857 N N . MET A 1 115 ? 6.452 -3.607 15.865 1.00 64.69 115 MET A N 1
ATOM 858 C CA . MET A 1 115 ? 7.317 -2.836 16.753 1.00 64.69 115 MET A CA 1
ATOM 859 C C . MET A 1 115 ? 7.354 -3.567 18.095 1.00 64.69 115 MET A C 1
ATOM 861 O O . MET A 1 115 ? 6.348 -3.578 18.814 1.00 64.69 115 MET A O 1
ATOM 865 N N . ASP A 1 116 ? 8.481 -4.208 18.410 1.00 62.56 116 ASP A N 1
ATOM 866 C CA . ASP A 1 116 ? 8.687 -4.865 19.699 1.00 62.56 116 ASP A CA 1
ATOM 867 C C . ASP A 1 116 ? 8.416 -3.866 20.827 1.00 62.56 116 ASP A C 1
ATOM 869 O O . ASP A 1 116 ? 9.142 -2.894 21.033 1.00 62.56 116 ASP A O 1
ATOM 873 N N . LYS A 1 117 ? 7.356 -4.114 21.598 1.00 54.78 117 LYS A N 1
ATOM 874 C CA . LYS A 1 117 ? 7.012 -3.310 22.783 1.00 54.78 117 LYS A CA 1
ATOM 875 C C . LYS A 1 117 ? 7.950 -3.590 23.966 1.00 54.78 117 LYS A C 1
ATOM 877 O O . LYS A 1 117 ? 7.714 -3.075 25.054 1.00 54.78 117 LYS A O 1
ATOM 882 N N . HIS A 1 118 ? 8.980 -4.413 23.756 1.00 49.62 118 HIS A N 1
ATOM 883 C CA . HIS A 1 118 ? 9.901 -4.920 24.771 1.00 49.62 118 HIS A CA 1
ATOM 884 C C . HIS A 1 118 ? 11.281 -4.249 24.767 1.00 49.62 118 HIS A C 1
ATOM 886 O O . HIS A 1 118 ? 12.148 -4.670 25.524 1.00 49.62 118 HIS A O 1
ATOM 892 N N . ALA A 1 119 ? 11.484 -3.176 23.996 1.00 48.06 119 ALA A N 1
ATOM 893 C CA . ALA A 1 119 ? 12.582 -2.247 24.264 1.00 48.06 119 ALA A CA 1
ATOM 894 C C . ALA A 1 119 ? 12.214 -1.358 25.471 1.00 48.06 119 ALA A C 1
ATOM 896 O O . ALA A 1 119 ? 11.849 -0.192 25.310 1.00 48.06 119 ALA A O 1
ATOM 897 N N . GLN A 1 120 ? 12.224 -1.951 26.669 1.00 46.22 120 GLN A N 1
ATOM 898 C CA . GLN A 1 120 ? 12.241 -1.247 27.955 1.00 46.22 120 GLN A CA 1
ATOM 899 C C . GLN A 1 120 ? 13.596 -1.451 28.621 1.00 46.22 120 GLN A C 1
ATOM 901 O O . GLN A 1 120 ? 14.078 -2.606 28.610 1.00 46.22 120 GLN A O 1
#

Sequence (120 aa):
MRKLIALVAAALLIMAAASASAGEVQTSPTRPDGEEAGWNLPESIKMTEEVTAIFNRAMEGLVGVTYEPLGYLGEKDGVYCILCRATVVYPGAKPCYALVYVTGTGVQNIWDIWMDKHAQ

Organism: NCBI:txid1393667

pLDDT: mean 76.04, std 22.88, range [33.47, 97.38]